Protein AF-A0A9W8HM42-F1 (afdb_monomer)

Foldseek 3Di:
DVVLVVLVVVLVVLVVVLVVDDCPPPVVVSVVSVVVSVVSVVVSVVVVVVVVVVVVVVVVVVVVVVVCVVVVVVVVVLVVQLAPFPDFADPPPDPPCQVVQCPPHHPRRGGRPNNVVVVVVVVVVVVVVVVVVVPPDPDPPDPDDPDD

Solvent-accessible surface area (backbone atoms only — not comparable to full-atom values): 8493 Å² total; per-residue (Å²): 111,68,67,59,53,53,49,50,52,51,48,53,52,52,53,51,56,54,74,72,48,56,64,78,86,40,33,74,60,41,53,55,54,47,54,52,48,56,53,51,51,55,50,49,49,51,57,51,49,53,54,50,51,54,51,50,51,49,50,50,48,52,56,46,53,52,47,51,51,56,53,46,54,51,47,51,53,43,63,71,42,42,80,51,65,74,46,82,53,73,81,85,81,47,80,75,55,53,62,71,38,16,58,92,54,27,67,93,54,20,40,18,49,6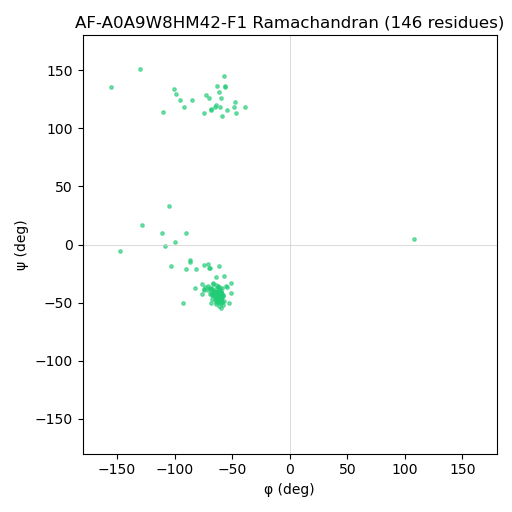0,53,51,52,49,50,53,52,52,50,53,52,50,50,51,52,53,48,53,59,70,69,45,73,81,76,74,79,75,76,81,80,80,86,126

InterPro domains:
  IPR028945 Get1 family [PF04420] (3-121)
  IPR029012 Helix hairpin bin domain superfamily [G3DSA:1.10.287.660] (1-65)

Radius of gyration: 30.71 Å; Cα contacts (8 Å, |Δi|>4): 74; chains: 1; bounding box: 63×39×76 Å

Mean predicted aligned error: 13.28 Å

pLDDT: mean 78.79, std 13.54, range [50.59, 97.06]

Sequence (148 aa):
AAERLDLKSAIISLRRELHTVSSVDEFAKWAKMRRRLDSLSAKFERVSSDLAIERTAFELYVNMVLRVIVYGVRATVNMYNYRVPVFYVPPSWFYPVLWFLSLPAAPMGSVSVTVWAFACNRVCKRAAATFSRVMRPATPLQPAVPSS

Nearest PDB structures (foldseek):
  8odu-assembly1_D  TM=7.519E-01  e=7.314E-08  Thermochaetoides thermophila DSM 1495
  8odv-assembly1_D  TM=7.412E-01  e=2.484E-07  Thermochaetoides thermophila DSM 1495
  8cr1-assembly1_D  TM=8.149E-01  e=1.121E-04  Homo sapiens
  8akw-assembly1_0  TM=2.409E-01  e=2.783E+00  Synechocystis sp. PCC 6803

Organism: NCBI:txid2761395

Secondary structure (DSSP, 8-state):
-HHHHHHHHHHHHHHHHHHHS-TTTTHHHHHHHHHHHHHHHHHHHHHHHHHHHHHHHHHHHHHHHHHHHHHHHHHHHHHHGGG--S-BPPTTSSTTHHHHHHTTT--TTB--HHHHHHHHHHHHHHHHHHHHHHHS-----PPP----

Structure (mmCIF, N/CA/C/O backbone):
data_AF-A0A9W8HM42-F1
#
_entry.id   AF-A0A9W8HM42-F1
#
loop_
_atom_site.group_PDB
_atom_site.id
_atom_site.type_symbol
_atom_site.label_atom_id
_atom_site.label_alt_id
_atom_site.label_comp_id
_atom_site.label_asym_id
_atom_site.label_entity_id
_atom_site.label_seq_id
_atom_site.pdbx_PDB_ins_code
_atom_site.Cartn_x
_atom_site.Cartn_y
_atom_site.Cartn_z
_atom_site.occupancy
_atom_site.B_iso_or_equiv
_atom_site.auth_seq_id
_atom_site.auth_comp_id
_atom_site.auth_asym_id
_atom_site.auth_atom_id
_atom_site.pdbx_PDB_model_num
ATOM 1 N N . ALA A 1 1 ? -16.660 -9.531 9.463 1.00 70.00 1 ALA A N 1
ATOM 2 C CA . ALA A 1 1 ? -17.302 -8.322 8.884 1.00 70.00 1 ALA A CA 1
ATOM 3 C C . ALA A 1 1 ? -18.683 -8.064 9.486 1.00 70.00 1 ALA A C 1
ATOM 5 O O . ALA A 1 1 ? -18.884 -6.962 9.978 1.00 70.00 1 ALA A O 1
ATOM 6 N N . ALA A 1 2 ? -19.581 -9.061 9.503 1.00 84.81 2 ALA A N 1
ATOM 7 C CA . ALA A 1 2 ? -20.876 -8.983 10.197 1.00 84.81 2 ALA A CA 1
ATOM 8 C C . ALA A 1 2 ? -20.719 -8.569 11.673 1.00 84.81 2 ALA A C 1
ATOM 10 O O . ALA A 1 2 ? -21.224 -7.528 12.065 1.00 84.81 2 ALA A O 1
ATOM 11 N N . GLU A 1 3 ? -19.833 -9.245 12.412 1.00 85.50 3 GLU A N 1
ATOM 12 C CA . GLU A 1 3 ? -19.543 -8.930 13.821 1.00 85.50 3 GLU A CA 1
ATOM 13 C C . GLU A 1 3 ? -19.128 -7.463 14.070 1.00 85.50 3 GLU A C 1
ATOM 15 O O . GLU A 1 3 ? -19.530 -6.850 15.053 1.00 85.50 3 GLU A O 1
ATOM 20 N N . ARG A 1 4 ? -18.376 -6.840 13.149 1.00 84.56 4 ARG A N 1
ATOM 21 C CA . ARG A 1 4 ? -17.992 -5.419 13.254 1.00 84.56 4 ARG A CA 1
ATOM 22 C C . ARG A 1 4 ? -19.200 -4.491 13.092 1.00 84.56 4 ARG A C 1
ATOM 24 O O . ARG A 1 4 ? -19.256 -3.446 13.739 1.00 84.56 4 ARG A O 1
ATOM 31 N N . LEU A 1 5 ? -20.123 -4.833 12.194 1.00 89.38 5 LEU A N 1
ATOM 32 C CA . LEU A 1 5 ? -21.347 -4.065 11.964 1.00 89.38 5 LEU A CA 1
ATOM 33 C C . LEU A 1 5 ? -22.307 -4.211 13.148 1.00 89.38 5 LEU A C 1
ATOM 35 O O . LEU A 1 5 ? -22.868 -3.206 13.580 1.00 89.38 5 LEU A O 1
ATOM 39 N N . ASP A 1 6 ? -22.396 -5.411 13.720 1.00 90.75 6 ASP A N 1
ATOM 40 C CA . ASP A 1 6 ? -23.201 -5.707 14.908 1.00 90.75 6 ASP A CA 1
ATOM 41 C C . ASP A 1 6 ? -22.654 -4.993 16.153 1.00 90.75 6 ASP A C 1
ATOM 43 O O . ASP A 1 6 ? -23.399 -4.360 16.898 1.00 90.75 6 ASP A O 1
ATOM 47 N N . LEU A 1 7 ? -21.330 -4.984 16.350 1.00 90.25 7 LEU A N 1
ATOM 48 C CA . LEU A 1 7 ? -20.695 -4.198 17.413 1.00 90.25 7 LEU A CA 1
ATOM 49 C C . LEU A 1 7 ? -20.931 -2.696 17.220 1.00 90.25 7 LEU A C 1
ATOM 51 O O . LEU A 1 7 ? -21.202 -1.983 18.184 1.00 90.25 7 LEU A O 1
ATOM 55 N N . LYS A 1 8 ? -20.865 -2.200 15.979 1.00 89.94 8 LYS A N 1
ATOM 56 C CA . LYS A 1 8 ? -21.121 -0.786 15.675 1.00 89.94 8 LYS A CA 1
ATOM 57 C C . LYS A 1 8 ? -22.572 -0.403 15.967 1.00 89.94 8 LYS A C 1
ATOM 59 O O . LYS A 1 8 ? -22.802 0.654 16.553 1.00 89.94 8 LYS A O 1
ATOM 64 N N . SER A 1 9 ? -23.542 -1.227 15.572 1.00 91.44 9 SER A N 1
ATOM 65 C CA . SER A 1 9 ? -24.961 -0.971 15.842 1.00 91.44 9 SER A CA 1
ATOM 66 C C . SER A 1 9 ? -25.260 -1.030 17.343 1.00 91.44 9 SER A C 1
ATOM 68 O O . SER A 1 9 ? -25.916 -0.119 17.848 1.00 91.44 9 SER A O 1
ATOM 70 N N . ALA A 1 10 ? -24.680 -1.994 18.068 1.00 90.06 10 ALA A N 1
ATOM 71 C CA . ALA A 1 10 ? -24.785 -2.115 19.523 1.00 90.06 10 ALA A CA 1
ATOM 72 C C . ALA A 1 10 ? -24.152 -0.930 20.279 1.00 90.06 10 ALA A C 1
ATOM 74 O O . ALA A 1 10 ? -24.698 -0.455 21.271 1.00 90.06 10 ALA A O 1
ATOM 75 N N . ILE A 1 11 ? -23.016 -0.402 19.808 1.00 91.06 11 ILE A N 1
ATOM 76 C CA . ILE A 1 11 ? -22.404 0.816 20.367 1.00 91.06 11 ILE A CA 1
ATOM 77 C C . ILE A 1 11 ? -23.323 2.021 20.152 1.00 91.06 11 ILE A C 1
ATOM 79 O O . ILE A 1 11 ? -23.496 2.834 21.059 1.00 91.06 11 ILE A O 1
ATOM 83 N N . ILE A 1 12 ? -23.918 2.154 18.962 1.00 92.62 12 ILE A N 1
ATOM 84 C CA . ILE A 1 12 ? -24.817 3.269 18.640 1.00 92.62 12 ILE A CA 1
ATOM 85 C C . ILE A 1 12 ? -26.101 3.194 19.475 1.00 92.62 12 ILE A C 1
ATOM 87 O O . ILE A 1 12 ? -26.530 4.226 19.995 1.00 92.62 12 ILE A O 1
ATOM 91 N N . SER A 1 13 ? -26.702 2.010 19.635 1.00 91.19 13 SER A N 1
ATOM 92 C CA . SER A 1 13 ? -27.900 1.835 20.464 1.00 91.19 13 SER A CA 1
ATOM 93 C C . SER A 1 13 ? -27.609 2.121 21.936 1.00 91.19 13 SER A C 1
ATOM 95 O O . SER A 1 13 ? -28.293 2.945 22.538 1.00 91.19 13 SER A O 1
ATOM 97 N N . LEU A 1 14 ? -26.528 1.561 22.488 1.00 88.12 14 LEU A N 1
A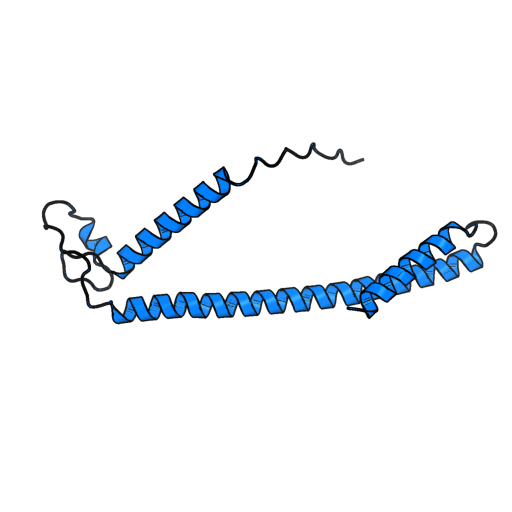TOM 98 C CA . LEU A 1 14 ? -26.156 1.757 23.890 1.00 88.12 14 LEU A CA 1
ATOM 99 C C . LEU A 1 14 ? -25.753 3.209 24.186 1.00 88.12 14 LEU A C 1
ATOM 101 O O . LEU A 1 14 ? -26.031 3.730 25.263 1.00 88.12 14 LEU A O 1
ATOM 105 N N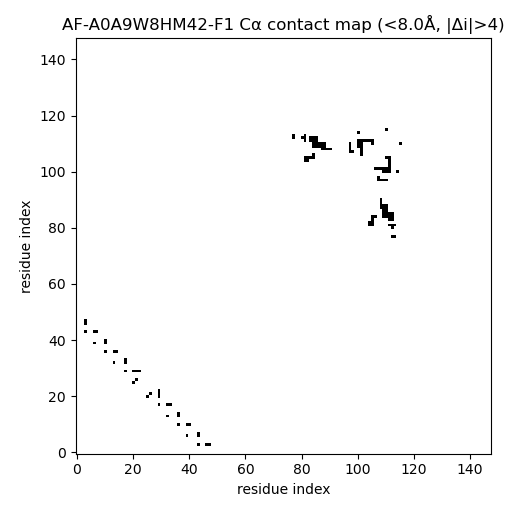 . ARG A 1 15 ? -25.137 3.903 23.220 1.00 89.81 15 ARG A N 1
ATOM 106 C CA . ARG A 1 15 ? -24.846 5.339 23.329 1.00 89.81 15 ARG A CA 1
ATOM 107 C C . ARG A 1 15 ? -26.128 6.165 23.388 1.00 89.81 15 ARG A C 1
ATOM 109 O O . ARG A 1 15 ? -26.191 7.097 24.182 1.00 89.81 15 ARG A O 1
ATOM 116 N N . ARG A 1 16 ? -27.145 5.825 22.587 1.00 89.50 16 ARG A N 1
ATOM 117 C CA . ARG A 1 16 ? -28.460 6.486 22.645 1.00 89.50 16 ARG A CA 1
ATOM 118 C C . ARG A 1 16 ? -29.138 6.253 23.993 1.00 89.50 16 ARG A C 1
ATOM 120 O O . ARG A 1 16 ? -29.567 7.222 24.604 1.00 89.50 16 ARG A O 1
ATOM 127 N N . GLU A 1 17 ? -29.156 5.017 24.487 1.00 86.00 17 GLU A N 1
ATOM 128 C CA . GLU A 1 17 ? -29.715 4.687 25.807 1.00 86.00 17 GLU A CA 1
ATOM 129 C C . GLU A 1 17 ? -28.992 5.432 26.941 1.00 86.00 17 GLU A C 1
ATOM 131 O O . GLU A 1 17 ? -29.635 5.986 27.831 1.00 86.00 17 GLU A O 1
ATOM 136 N N . LEU A 1 18 ? -27.662 5.544 26.879 1.00 87.12 18 LEU A N 1
ATOM 137 C CA . LEU A 1 18 ? -26.885 6.302 27.863 1.00 87.12 18 LEU A CA 1
ATOM 138 C C . LEU A 1 18 ? -27.263 7.793 27.886 1.00 87.12 18 LEU A C 1
ATOM 140 O O . LEU A 1 18 ? -27.316 8.383 28.960 1.00 87.12 18 LEU A O 1
ATOM 144 N N . HIS A 1 19 ? -27.540 8.394 26.724 1.00 85.00 19 HIS A N 1
ATOM 145 C CA . HIS A 1 19 ? -27.976 9.792 26.624 1.00 85.00 19 HIS A CA 1
ATOM 146 C C . HIS A 1 19 ? -29.386 10.035 27.185 1.00 85.00 19 HIS A C 1
ATOM 148 O O . HIS A 1 19 ? -29.709 11.176 27.501 1.00 85.00 19 HIS A O 1
ATOM 154 N N . THR A 1 20 ? -30.213 8.993 27.319 1.00 85.62 20 THR A N 1
ATOM 155 C CA . THR A 1 20 ? -31.558 9.099 27.915 1.00 85.62 20 THR A CA 1
ATOM 156 C C . THR A 1 20 ? -31.573 8.969 29.440 1.00 85.62 20 THR A C 1
ATOM 158 O O . THR A 1 20 ? -32.565 9.325 30.067 1.00 85.62 20 THR A O 1
ATOM 161 N N . VAL A 1 21 ? -30.489 8.481 30.054 1.00 83.19 21 VAL A N 1
ATOM 162 C CA . VAL A 1 21 ? -30.397 8.279 31.508 1.00 83.19 21 VAL A CA 1
ATOM 163 C C . VAL A 1 21 ? -29.738 9.485 32.182 1.00 83.19 21 VAL A C 1
ATOM 165 O O . VAL A 1 21 ? -28.609 9.839 31.840 1.00 83.19 21 VAL A O 1
ATOM 168 N N . SER A 1 22 ? -30.419 10.083 33.171 1.00 77.38 22 SER A N 1
ATOM 169 C CA . SER A 1 22 ? -29.870 11.165 34.007 1.00 77.38 22 SER A CA 1
ATOM 170 C C . SER A 1 22 ? -28.630 10.669 34.751 1.00 77.38 22 SER A C 1
ATOM 172 O O . SER A 1 22 ? -28.691 9.729 35.545 1.00 77.38 22 SER A O 1
ATOM 174 N N . SER A 1 23 ? -27.482 11.294 34.491 1.00 76.31 23 SER A N 1
ATOM 175 C CA . SER A 1 23 ? -26.201 10.912 35.090 1.00 76.31 23 SER A CA 1
ATOM 176 C C . SER A 1 23 ? -26.099 11.246 36.579 1.00 76.31 23 SER A C 1
ATOM 178 O O . SER A 1 23 ? -25.203 10.729 37.238 1.00 76.31 23 SER A O 1
ATOM 180 N N . VAL A 1 24 ? -26.975 12.112 37.101 1.00 77.31 24 VAL A N 1
ATOM 181 C CA . VAL A 1 24 ? -26.947 12.571 38.498 1.00 77.31 24 VAL A CA 1
ATOM 182 C C . VAL A 1 24 ? -27.843 11.689 39.369 1.00 77.31 24 VAL A C 1
ATOM 184 O O . VAL A 1 24 ? -27.370 11.146 40.364 1.00 77.31 24 VAL A O 1
ATOM 187 N N . ASP A 1 25 ? -29.090 11.461 38.951 1.00 82.62 25 ASP A N 1
ATOM 188 C CA . ASP A 1 25 ? -30.071 10.710 39.751 1.00 82.62 25 ASP A CA 1
ATOM 189 C C . ASP A 1 25 ? -29.909 9.190 39.601 1.00 82.62 25 ASP A C 1
ATOM 191 O O . ASP A 1 25 ? -30.012 8.438 40.568 1.00 82.62 25 ASP A O 1
ATOM 195 N N . GLU A 1 26 ? -29.584 8.718 38.392 1.00 85.50 26 GLU A N 1
ATOM 196 C CA . GLU A 1 26 ? -29.374 7.297 38.092 1.00 85.50 26 GLU A CA 1
ATOM 197 C C . GLU A 1 26 ? -27.879 6.956 37.929 1.00 85.50 26 GLU A C 1
ATOM 199 O O . GLU A 1 26 ? -27.515 6.070 37.147 1.00 85.50 26 GLU A O 1
ATOM 204 N N . PHE A 1 27 ? -26.985 7.626 38.674 1.00 83.31 27 PHE A N 1
ATOM 205 C CA . PHE A 1 27 ? -25.525 7.498 38.521 1.00 83.31 27 PHE A CA 1
ATOM 206 C C . PHE A 1 27 ? -25.033 6.042 38.528 1.00 83.31 27 PHE A C 1
ATOM 208 O O . PHE A 1 27 ? -24.210 5.658 37.699 1.00 83.31 27 PHE A O 1
ATOM 215 N N . ALA A 1 28 ? -25.570 5.189 39.407 1.00 86.06 28 ALA A N 1
ATOM 216 C CA . ALA A 1 28 ? -25.180 3.779 39.478 1.00 86.06 28 ALA A CA 1
ATOM 217 C C . ALA A 1 28 ? -25.483 3.007 38.176 1.00 86.06 28 ALA A C 1
ATOM 219 O O . ALA A 1 28 ? -24.670 2.203 37.704 1.00 86.06 28 ALA A O 1
ATOM 220 N N . LYS A 1 29 ? -26.641 3.269 37.563 1.00 85.56 29 LYS A N 1
ATOM 221 C CA . LYS A 1 29 ? -27.070 2.647 36.303 1.00 85.56 29 LYS A CA 1
ATOM 222 C C . LYS A 1 29 ? -26.324 3.255 35.117 1.00 85.56 29 LYS A C 1
ATOM 224 O O . LYS A 1 29 ? -25.830 2.507 34.271 1.00 85.56 29 LYS A O 1
ATOM 229 N N . TRP A 1 30 ? -26.159 4.578 35.105 1.00 88.88 30 TRP A N 1
ATOM 230 C CA . TRP A 1 30 ? -25.358 5.300 34.118 1.00 88.88 30 TRP A CA 1
ATOM 231 C C . TRP A 1 30 ? -23.909 4.793 34.093 1.00 88.88 30 TRP A C 1
ATOM 233 O O . TRP A 1 30 ? -23.407 4.408 33.038 1.00 88.88 30 TRP A O 1
ATOM 243 N N . ALA A 1 31 ? -23.263 4.661 35.255 1.00 88.00 31 ALA A N 1
ATOM 244 C CA . ALA A 1 31 ? -21.891 4.172 35.375 1.00 88.00 31 ALA A CA 1
ATOM 245 C C . ALA A 1 31 ? -21.739 2.728 34.868 1.00 88.00 31 ALA A C 1
ATOM 247 O O . ALA A 1 31 ? -20.765 2.399 34.184 1.00 88.00 31 ALA A O 1
ATOM 248 N N . LYS A 1 32 ? -22.714 1.854 35.152 1.00 91.06 32 LYS A N 1
ATOM 249 C CA . LYS A 1 32 ? -22.713 0.469 34.659 1.00 91.06 32 LYS A CA 1
ATOM 250 C C . LYS A 1 32 ? -22.856 0.404 33.137 1.00 91.06 32 LYS A C 1
ATOM 252 O O . LYS A 1 32 ? -22.139 -0.365 32.495 1.00 91.06 32 LYS A O 1
ATOM 257 N N . MET A 1 33 ? -23.750 1.203 32.553 1.00 88.31 33 MET A N 1
ATOM 258 C CA . MET A 1 33 ? -23.916 1.278 31.097 1.00 88.31 33 MET A CA 1
ATOM 259 C C . MET A 1 33 ? -22.704 1.904 30.413 1.00 88.31 33 MET A C 1
ATOM 261 O O . MET A 1 33 ? -22.272 1.408 29.374 1.00 88.31 33 MET A O 1
ATOM 265 N N . ARG A 1 34 ? -22.091 2.921 31.025 1.00 89.88 34 ARG A N 1
ATOM 266 C CA . ARG A 1 34 ? -20.879 3.546 30.499 1.00 89.88 34 ARG A CA 1
ATOM 267 C C . ARG A 1 34 ? -19.717 2.559 30.415 1.00 89.88 34 ARG A C 1
ATOM 269 O O . ARG A 1 34 ? -19.130 2.422 29.351 1.00 89.88 34 ARG A O 1
ATOM 276 N N . ARG A 1 35 ? -19.471 1.774 31.471 1.00 93.25 35 ARG A N 1
ATOM 277 C CA . ARG A 1 35 ? -18.453 0.704 31.447 1.00 93.25 35 ARG A CA 1
ATOM 278 C C . ARG A 1 35 ? -18.715 -0.334 30.356 1.00 93.25 35 ARG A C 1
ATOM 280 O O . ARG A 1 35 ? -17.776 -0.821 29.733 1.00 93.25 35 ARG A O 1
ATOM 287 N N . ARG A 1 36 ? -19.986 -0.677 30.105 1.00 91.12 36 ARG A N 1
ATOM 288 C CA . ARG A 1 36 ? -20.354 -1.561 28.987 1.00 91.12 36 ARG A CA 1
ATOM 289 C C . ARG A 1 36 ? -20.026 -0.919 27.638 1.00 91.12 36 ARG A C 1
ATOM 291 O O . ARG A 1 36 ? -19.427 -1.596 26.807 1.00 91.12 36 ARG A O 1
ATOM 298 N N . LEU A 1 37 ? -20.348 0.360 27.442 1.00 92.81 37 LEU A N 1
ATOM 299 C CA . LEU A 1 37 ? -20.003 1.106 26.228 1.00 92.81 37 LEU A CA 1
ATOM 300 C C . LEU A 1 37 ? -18.489 1.129 26.002 1.00 92.81 37 LEU A C 1
ATOM 302 O O . LEU A 1 37 ? -18.048 0.752 24.922 1.00 92.81 37 LEU A O 1
ATOM 306 N N . ASP A 1 38 ? -17.716 1.476 27.033 1.00 92.94 38 ASP A N 1
ATOM 307 C CA . ASP A 1 38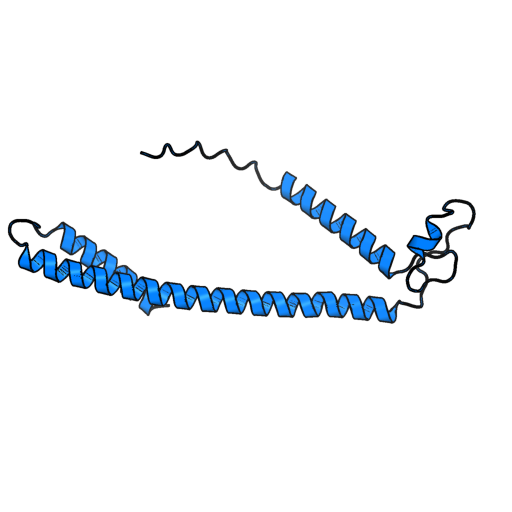 ? -16.252 1.529 26.966 1.00 92.94 38 ASP A CA 1
ATOM 308 C C . ASP A 1 38 ? -15.656 0.134 26.664 1.00 92.94 38 ASP A C 1
ATOM 310 O O . ASP A 1 38 ? -14.697 -0.007 25.906 1.00 92.94 38 ASP A O 1
ATOM 314 N N . SER A 1 39 ? -16.262 -0.939 27.192 1.00 93.81 39 SER A N 1
ATOM 315 C CA . SER A 1 39 ? -15.844 -2.313 26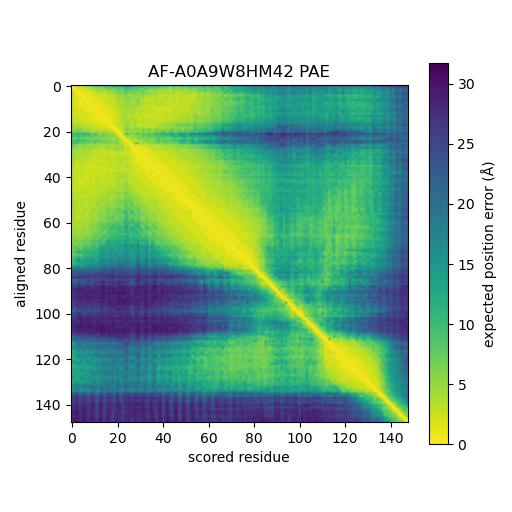.879 1.00 93.81 39 SER A CA 1
ATOM 316 C C . SER A 1 39 ? -16.142 -2.719 25.429 1.00 93.81 39 SER A C 1
ATOM 318 O O . SER A 1 39 ? -15.342 -3.422 24.808 1.00 93.81 39 SER A O 1
ATOM 320 N N . LEU A 1 40 ? -17.280 -2.285 24.875 1.00 92.12 40 LEU A N 1
ATOM 321 C CA . LEU A 1 40 ? -17.675 -2.579 23.497 1.00 92.12 40 LEU A CA 1
ATOM 322 C C . LEU A 1 40 ? -16.866 -1.750 22.499 1.00 92.12 40 LEU A C 1
ATOM 324 O O . LEU A 1 40 ? -16.445 -2.295 21.480 1.00 92.12 40 LEU A O 1
ATOM 328 N N . SER A 1 41 ? -16.587 -0.477 22.797 1.00 92.06 41 SER A N 1
ATOM 329 C CA . SER A 1 41 ? -15.717 0.359 21.965 1.00 92.06 41 SER A CA 1
ATOM 330 C C . SER A 1 41 ? -14.301 -0.204 21.909 1.00 92.06 41 SER A C 1
ATOM 332 O O . SER A 1 41 ? -13.759 -0.350 20.819 1.00 92.06 41 SER A O 1
ATOM 334 N N . ALA A 1 42 ? -13.749 -0.648 23.044 1.00 93.81 42 ALA A N 1
ATOM 335 C CA . ALA A 1 42 ? -12.438 -1.294 23.078 1.00 93.81 42 ALA A CA 1
ATOM 336 C C . ALA A 1 42 ? -12.397 -2.599 22.259 1.00 93.81 42 ALA A C 1
ATOM 338 O O . ALA A 1 42 ? -11.389 -2.907 21.626 1.00 93.81 42 ALA A O 1
ATOM 339 N N . LYS A 1 43 ? -13.481 -3.389 22.246 1.00 91.25 43 LYS A N 1
ATOM 340 C CA . LYS A 1 43 ? -13.587 -4.578 21.377 1.00 91.25 43 LYS A CA 1
ATOM 341 C C . LYS A 1 43 ? -13.663 -4.196 19.899 1.00 91.25 43 LYS A C 1
ATOM 343 O O . LYS A 1 43 ? -12.981 -4.809 19.085 1.00 91.25 43 LYS A O 1
ATOM 348 N N . PHE A 1 44 ? -14.458 -3.184 19.558 1.00 93.00 44 PHE A N 1
ATOM 349 C CA . PHE A 1 44 ? -14.581 -2.696 18.185 1.00 93.00 44 PHE A CA 1
ATOM 350 C C . PHE A 1 44 ? -13.247 -2.178 17.643 1.00 93.00 44 PHE A C 1
ATOM 352 O O . PHE A 1 44 ? -12.885 -2.515 16.518 1.00 93.00 44 PHE A O 1
ATOM 359 N N . GLU A 1 45 ? -12.508 -1.404 18.440 1.00 92.00 45 GLU A N 1
ATOM 360 C CA . GLU A 1 45 ? -11.189 -0.893 18.065 1.00 92.00 45 GLU A CA 1
ATOM 361 C C . GLU A 1 45 ? -10.214 -2.033 17.777 1.00 92.00 45 GLU A C 1
ATOM 363 O O . GLU A 1 45 ? -9.634 -2.038 16.694 1.00 92.00 45 GLU A O 1
ATOM 368 N N . ARG A 1 46 ? -10.129 -3.047 18.651 1.00 92.19 46 ARG A N 1
ATOM 369 C CA . ARG A 1 46 ? -9.288 -4.239 18.429 1.00 92.19 46 ARG A CA 1
ATOM 370 C C . ARG A 1 46 ? -9.635 -4.983 17.141 1.00 92.19 46 ARG A C 1
ATOM 372 O O . ARG A 1 46 ? -8.777 -5.204 16.296 1.00 92.19 46 ARG A O 1
ATOM 379 N N . VAL A 1 47 ? -10.912 -5.313 16.942 1.00 91.19 47 VAL A N 1
ATOM 380 C CA . VAL A 1 47 ? -11.351 -6.007 15.719 1.00 91.19 47 VAL A CA 1
ATOM 381 C C . VAL A 1 47 ? -11.068 -5.151 14.480 1.00 91.19 47 VAL A C 1
ATOM 383 O O . VAL A 1 47 ? -10.701 -5.666 13.426 1.00 91.19 47 VAL A O 1
ATOM 386 N N . SER A 1 48 ? -11.227 -3.829 14.584 1.00 90.31 48 SER A N 1
ATOM 387 C CA . SER A 1 48 ? -10.939 -2.915 13.481 1.00 90.31 48 SER A CA 1
ATOM 388 C C . SER A 1 48 ? -9.446 -2.788 13.177 1.00 90.31 48 SER A C 1
ATOM 390 O O . SER A 1 48 ? -9.096 -2.715 11.998 1.00 90.31 48 SER A O 1
ATOM 392 N N . SER A 1 49 ? -8.580 -2.796 14.197 1.00 90.50 49 SER A N 1
ATOM 393 C CA . SER A 1 49 ? -7.129 -2.747 14.025 1.00 90.50 49 SER A CA 1
ATOM 394 C C . SER A 1 49 ? -6.610 -4.035 13.410 1.00 90.50 49 SER A C 1
ATOM 396 O O . SER A 1 49 ? -5.832 -3.965 12.465 1.00 90.50 49 SER A O 1
ATOM 398 N N . ASP A 1 50 ? -7.099 -5.190 13.859 1.00 91.12 50 ASP A N 1
ATOM 399 C CA . ASP A 1 50 ? -6.684 -6.491 13.325 1.00 91.12 50 ASP A CA 1
ATOM 400 C C . ASP A 1 50 ? -7.047 -6.607 11.841 1.00 91.12 50 ASP A C 1
ATOM 402 O O . ASP A 1 50 ? -6.195 -6.900 11.004 1.00 91.12 50 ASP A O 1
ATOM 406 N N . LEU A 1 51 ? -8.279 -6.229 11.479 1.00 91.31 51 LEU A N 1
ATOM 407 C CA . LEU A 1 51 ? -8.706 -6.154 10.079 1.00 91.31 51 LEU A CA 1
ATOM 408 C C . LEU A 1 51 ? -7.850 -5.183 9.256 1.00 91.31 51 LEU A C 1
ATOM 410 O O . LEU A 1 51 ? -7.550 -5.464 8.097 1.00 91.31 51 LEU A O 1
ATOM 414 N N . ALA A 1 52 ? -7.483 -4.026 9.809 1.00 91.31 52 ALA A N 1
ATOM 415 C CA . ALA A 1 52 ? -6.645 -3.058 9.106 1.00 91.31 52 ALA A CA 1
ATOM 416 C C . ALA A 1 52 ? -5.226 -3.599 8.876 1.00 91.31 52 ALA A C 1
ATOM 418 O O . ALA A 1 52 ? -4.672 -3.421 7.788 1.00 91.31 52 ALA A O 1
ATOM 419 N N . ILE A 1 53 ? -4.660 -4.297 9.863 1.00 93.19 53 ILE A N 1
ATOM 420 C CA . ILE A 1 53 ? -3.347 -4.941 9.770 1.00 93.19 53 ILE A CA 1
ATOM 421 C C . ILE A 1 53 ? -3.374 -6.034 8.700 1.00 93.19 53 ILE A C 1
ATOM 423 O O . ILE A 1 53 ? -2.527 -6.020 7.809 1.00 93.19 53 ILE A O 1
ATOM 427 N N . GLU A 1 54 ? -4.369 -6.923 8.719 1.00 92.62 54 GLU A N 1
ATOM 428 C CA . GLU A 1 54 ? -4.519 -7.985 7.717 1.00 92.62 54 GLU A CA 1
ATOM 429 C C . GLU A 1 54 ? -4.667 -7.425 6.299 1.00 92.62 54 GLU A C 1
ATOM 431 O O . GLU A 1 54 ? -4.019 -7.899 5.364 1.00 92.62 54 GLU A O 1
ATOM 436 N N . ARG A 1 55 ? -5.483 -6.377 6.130 1.00 92.38 55 ARG A N 1
ATOM 437 C CA . ARG A 1 55 ? -5.661 -5.700 4.837 1.00 92.38 55 ARG A CA 1
ATOM 438 C C . ARG A 1 55 ? -4.357 -5.090 4.347 1.00 92.38 55 ARG A C 1
ATOM 440 O O . ARG A 1 55 ? -3.983 -5.316 3.201 1.00 92.38 55 ARG A O 1
ATOM 447 N N . THR A 1 56 ? -3.648 -4.379 5.219 1.00 94.38 56 THR A N 1
ATOM 448 C CA . THR A 1 56 ? -2.367 -3.748 4.883 1.00 94.38 56 THR A CA 1
ATOM 449 C C . THR A 1 56 ? -1.319 -4.800 4.525 1.00 94.38 56 THR A C 1
ATOM 451 O O . THR A 1 56 ? -0.604 -4.648 3.538 1.00 94.38 56 THR A O 1
ATOM 454 N N . ALA A 1 57 ? -1.247 -5.898 5.279 1.00 93.62 57 ALA A N 1
ATOM 455 C CA . ALA A 1 57 ? -0.336 -7.003 5.005 1.00 93.62 57 ALA A CA 1
ATOM 456 C C . ALA A 1 57 ? -0.641 -7.668 3.654 1.00 93.62 57 ALA A C 1
ATOM 458 O O . ALA A 1 57 ? 0.274 -7.896 2.859 1.00 93.62 57 ALA A O 1
ATOM 459 N N . PHE A 1 58 ? -1.919 -7.915 3.354 1.00 95.62 58 PHE A N 1
ATOM 460 C CA . PHE A 1 58 ? -2.347 -8.455 2.066 1.00 95.62 58 PHE A CA 1
ATOM 461 C C . PHE A 1 58 ? -2.012 -7.510 0.907 1.00 95.62 58 PHE A C 1
ATOM 463 O O . PHE A 1 58 ? -1.445 -7.935 -0.098 1.00 95.62 58 PHE A O 1
ATOM 470 N N . GLU A 1 59 ? -2.307 -6.218 1.049 1.00 94.75 59 GLU A N 1
ATOM 471 C CA . GLU A 1 59 ? -1.968 -5.211 0.045 1.00 94.75 59 GLU A CA 1
ATOM 472 C C . GLU A 1 59 ? -0.461 -5.134 -0.186 1.00 94.75 59 GLU A C 1
ATOM 474 O O . GLU A 1 59 ? -0.018 -5.098 -1.334 1.00 94.75 59 GLU A O 1
ATOM 479 N N . LEU A 1 60 ? 0.345 -5.139 0.876 1.00 95.81 60 LEU A N 1
ATOM 480 C CA . LEU A 1 60 ? 1.801 -5.152 0.772 1.00 95.81 60 LEU A CA 1
ATOM 481 C C . LEU A 1 60 ? 2.291 -6.392 0.028 1.00 95.81 60 LEU A C 1
ATOM 483 O O . LEU A 1 60 ? 3.1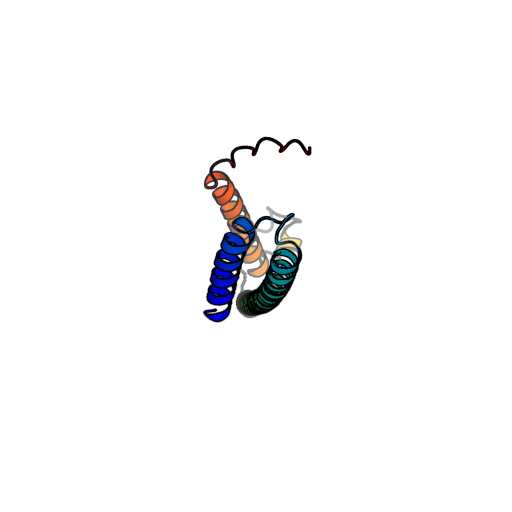04 -6.253 -0.888 1.00 95.81 60 LEU A O 1
ATOM 487 N N . TYR A 1 61 ? 1.767 -7.570 0.372 1.00 97.06 61 TYR A N 1
ATOM 488 C CA . TYR A 1 61 ? 2.104 -8.829 -0.282 1.00 97.06 61 TYR A CA 1
ATOM 489 C C . TYR A 1 61 ? 1.771 -8.787 -1.776 1.00 97.06 61 TYR A C 1
ATOM 491 O O . TYR A 1 61 ? 2.663 -8.950 -2.607 1.00 97.06 61 TYR A O 1
ATOM 499 N N . VAL A 1 62 ? 0.527 -8.471 -2.144 1.00 95.88 62 VAL A N 1
ATOM 500 C CA . VAL A 1 62 ? 0.094 -8.405 -3.550 1.00 95.88 62 VAL A CA 1
ATOM 501 C C . VAL A 1 62 ? 0.905 -7.370 -4.327 1.00 95.88 62 VAL A C 1
ATOM 503 O O . VAL A 1 62 ? 1.409 -7.663 -5.412 1.00 95.88 62 VAL A O 1
ATOM 506 N N . ASN A 1 63 ? 1.110 -6.175 -3.766 1.00 94.44 63 ASN A N 1
ATOM 507 C CA . ASN A 1 63 ? 1.925 -5.143 -4.405 1.00 94.44 63 ASN A CA 1
ATOM 508 C C . ASN A 1 63 ? 3.390 -5.563 -4.547 1.00 94.44 63 ASN A C 1
ATOM 510 O O . ASN A 1 63 ? 4.057 -5.154 -5.497 1.00 94.44 63 ASN A O 1
ATOM 514 N N . MET A 1 64 ? 3.940 -6.315 -3.596 1.00 96.06 64 MET A N 1
ATOM 515 C CA . MET A 1 64 ? 5.300 -6.839 -3.680 1.00 96.06 64 MET A CA 1
ATOM 516 C C . MET A 1 64 ? 5.402 -7.892 -4.782 1.00 96.06 64 MET A C 1
ATOM 518 O O . MET A 1 64 ? 6.258 -7.751 -5.651 1.00 96.06 64 MET A O 1
ATOM 522 N N . VAL A 1 65 ? 4.502 -8.878 -4.806 1.00 96.38 65 VAL A N 1
ATOM 523 C CA . VAL A 1 65 ? 4.472 -9.927 -5.836 1.00 96.38 65 VAL A CA 1
ATOM 524 C C . VAL A 1 65 ? 4.316 -9.318 -7.228 1.00 96.38 65 VAL A C 1
ATOM 526 O O . VAL A 1 65 ? 5.123 -9.599 -8.112 1.00 96.38 65 VAL A O 1
ATOM 529 N N . LEU A 1 66 ? 3.355 -8.410 -7.420 1.00 94.62 66 LEU A N 1
ATOM 530 C CA . LEU A 1 66 ? 3.169 -7.711 -8.695 1.00 94.62 66 LEU A CA 1
ATOM 531 C C . LEU A 1 66 ? 4.420 -6.929 -9.104 1.00 94.62 66 LEU A C 1
ATOM 533 O O . LEU A 1 66 ? 4.821 -6.973 -10.266 1.00 94.62 66 LEU A O 1
ATOM 537 N N . ARG A 1 67 ? 5.075 -6.239 -8.162 1.00 90.12 67 ARG A N 1
ATOM 538 C CA . ARG A 1 67 ? 6.335 -5.538 -8.444 1.00 90.12 67 ARG A CA 1
ATOM 539 C C . ARG A 1 67 ? 7.429 -6.513 -8.865 1.00 90.12 67 ARG A C 1
ATOM 541 O O . ARG A 1 67 ? 8.085 -6.247 -9.867 1.00 90.12 67 ARG A O 1
ATOM 548 N N . VAL A 1 68 ? 7.603 -7.628 -8.161 1.00 94.44 68 VAL A N 1
ATOM 549 C CA . VAL A 1 68 ? 8.594 -8.659 -8.508 1.00 94.44 68 VAL A CA 1
ATOM 550 C C . VAL A 1 68 ? 8.330 -9.216 -9.903 1.00 94.44 68 VAL A C 1
ATOM 552 O O . VAL A 1 68 ? 9.263 -9.284 -10.694 1.00 94.44 68 VAL A O 1
ATOM 555 N N . ILE A 1 69 ? 7.078 -9.519 -10.254 1.00 93.44 69 ILE A N 1
ATOM 556 C CA . ILE A 1 69 ? 6.716 -9.997 -11.596 1.00 93.44 69 ILE A CA 1
ATOM 557 C C . ILE A 1 69 ? 7.043 -8.937 -12.652 1.00 93.44 69 ILE A C 1
ATOM 559 O O . ILE A 1 69 ? 7.724 -9.228 -13.630 1.00 93.44 69 ILE A O 1
ATOM 563 N N . VAL A 1 70 ? 6.620 -7.685 -12.453 1.00 89.69 70 VAL A N 1
ATOM 564 C CA . VAL A 1 70 ? 6.859 -6.598 -13.417 1.00 89.69 70 VAL A CA 1
ATOM 565 C C . VAL A 1 70 ? 8.352 -6.327 -13.608 1.00 89.69 70 VAL A C 1
ATOM 567 O O . VAL A 1 70 ? 8.813 -6.165 -14.740 1.00 89.69 70 VAL A O 1
ATOM 570 N N . TYR A 1 71 ? 9.126 -6.255 -12.523 1.00 87.56 71 TYR A N 1
ATOM 571 C CA . TYR A 1 71 ? 10.573 -6.053 -12.606 1.00 87.56 71 TYR A CA 1
ATOM 572 C C . TYR A 1 71 ? 11.295 -7.290 -13.142 1.00 87.56 71 TYR A C 1
ATOM 574 O O . TYR A 1 71 ? 12.237 -7.130 -13.911 1.00 87.56 71 TYR A O 1
ATOM 582 N N . GLY A 1 72 ? 10.825 -8.491 -12.809 1.00 88.12 72 GLY A N 1
ATOM 583 C CA . GLY A 1 72 ? 11.330 -9.760 -13.321 1.00 88.12 72 GLY A CA 1
ATOM 584 C C . GLY A 1 72 ? 11.164 -9.857 -14.830 1.00 88.12 72 GLY A C 1
ATOM 585 O O . GLY A 1 72 ? 12.153 -10.010 -15.532 1.00 88.12 72 GLY A O 1
ATOM 586 N N . VAL A 1 73 ? 9.954 -9.630 -15.353 1.00 87.50 73 VAL A N 1
ATOM 587 C CA . VAL A 1 73 ? 9.693 -9.597 -16.803 1.00 87.50 73 VAL A CA 1
ATOM 588 C C . VAL A 1 73 ? 10.564 -8.545 -17.490 1.00 87.50 73 VAL A C 1
ATOM 590 O O . VAL A 1 73 ? 11.177 -8.831 -18.518 1.00 87.50 73 VAL A O 1
ATOM 593 N N . ARG A 1 74 ? 10.693 -7.342 -16.910 1.00 82.00 74 ARG A N 1
ATOM 594 C CA . ARG A 1 74 ? 11.605 -6.314 -17.437 1.00 82.00 74 ARG A CA 1
ATOM 595 C C . ARG A 1 74 ? 13.050 -6.799 -17.471 1.00 82.00 74 ARG A C 1
ATOM 597 O O . ARG A 1 74 ? 13.704 -6.591 -18.485 1.00 82.00 74 ARG A O 1
ATOM 604 N N . ALA A 1 75 ? 13.537 -7.430 -16.406 1.00 79.94 75 ALA A N 1
ATOM 605 C CA . ALA A 1 75 ? 14.897 -7.952 -16.321 1.00 79.94 75 ALA A CA 1
ATOM 606 C C . ALA A 1 75 ? 15.131 -9.105 -17.308 1.00 79.94 75 ALA A C 1
ATOM 608 O O . ALA A 1 75 ? 16.154 -9.117 -17.980 1.00 79.94 75 ALA A O 1
ATOM 609 N N . THR A 1 76 ? 14.172 -10.017 -17.476 1.00 80.31 76 THR A N 1
ATOM 610 C CA . THR A 1 76 ? 14.241 -11.108 -18.458 1.00 80.31 76 THR A CA 1
ATOM 611 C C . THR A 1 76 ? 14.309 -10.569 -19.883 1.00 80.31 76 THR A C 1
ATOM 613 O O . THR A 1 76 ? 15.176 -10.982 -20.647 1.00 80.31 76 THR A O 1
ATOM 616 N N . VAL A 1 77 ? 13.461 -9.596 -20.237 1.00 79.06 77 VAL A N 1
ATOM 617 C CA . VAL A 1 77 ? 13.505 -8.930 -21.552 1.00 79.06 77 VAL A CA 1
ATOM 618 C C . VAL A 1 77 ? 14.837 -8.203 -21.753 1.00 79.06 77 VAL A C 1
ATOM 620 O O . VAL A 1 77 ? 15.404 -8.243 -22.842 1.00 79.06 77 VAL A O 1
ATOM 623 N N . ASN A 1 78 ? 15.358 -7.560 -20.708 1.00 71.06 78 ASN A N 1
ATOM 624 C CA . ASN A 1 78 ? 16.644 -6.867 -20.725 1.00 71.06 78 ASN A CA 1
ATOM 625 C C . ASN A 1 78 ? 17.818 -7.832 -20.954 1.00 71.06 78 ASN A C 1
ATOM 627 O O . ASN A 1 78 ? 18.670 -7.573 -21.797 1.00 71.06 78 ASN A O 1
ATOM 631 N N . MET A 1 79 ? 17.809 -8.965 -20.248 1.00 69.94 79 MET A N 1
ATOM 632 C CA . MET A 1 79 ? 18.806 -10.027 -20.352 1.00 69.94 79 MET A CA 1
ATOM 633 C C . MET A 1 79 ? 18.763 -10.703 -21.727 1.00 69.94 79 MET A C 1
ATOM 635 O O . MET A 1 79 ? 19.804 -10.936 -22.332 1.00 69.94 79 MET A O 1
ATOM 639 N N . TYR A 1 80 ? 17.564 -10.964 -22.257 1.00 73.00 80 TYR A N 1
ATOM 640 C CA . TYR A 1 80 ? 17.389 -11.574 -23.577 1.00 73.00 80 TYR A CA 1
ATOM 641 C C . TYR A 1 80 ? 17.869 -10.654 -24.709 1.00 73.00 80 TYR A C 1
ATOM 643 O O . TYR A 1 80 ? 18.540 -11.098 -25.636 1.00 73.00 80 TYR A O 1
ATOM 651 N N . ASN A 1 81 ? 17.596 -9.349 -24.606 1.00 68.62 81 ASN A N 1
ATOM 652 C CA . ASN A 1 81 ? 17.997 -8.354 -25.605 1.00 68.62 81 ASN A CA 1
ATOM 653 C C . ASN A 1 81 ? 19.378 -7.732 -25.342 1.00 68.62 81 ASN A C 1
ATOM 655 O O . ASN A 1 81 ? 19.754 -6.773 -26.015 1.00 68.62 81 ASN A O 1
ATOM 659 N N . TYR A 1 82 ? 20.155 -8.269 -24.396 1.00 62.97 82 TYR A N 1
ATOM 660 C CA . TYR A 1 82 ? 21.480 -7.746 -24.053 1.00 62.97 82 TYR A CA 1
ATOM 661 C C . TYR A 1 82 ? 22.424 -7.708 -25.268 1.00 62.97 82 TYR A C 1
ATOM 663 O O . TYR A 1 82 ? 23.302 -6.862 -25.335 1.00 62.97 82 TYR A O 1
ATOM 671 N N . ARG A 1 83 ? 22.228 -8.580 -26.267 1.00 56.56 83 ARG A N 1
ATOM 672 C CA . ARG A 1 83 ? 23.103 -8.678 -27.449 1.00 56.56 83 ARG A CA 1
ATOM 673 C C . ARG A 1 83 ? 22.592 -7.981 -28.716 1.00 56.56 83 ARG A C 1
ATOM 675 O O . ARG A 1 83 ? 23.262 -8.078 -29.739 1.00 56.56 83 ARG A O 1
ATOM 682 N N . VAL A 1 84 ? 21.444 -7.296 -28.684 1.00 61.50 84 VAL A N 1
ATOM 683 C CA . VAL A 1 84 ? 20.851 -6.684 -29.890 1.00 61.50 84 VAL A CA 1
ATOM 684 C C . VAL A 1 84 ? 20.942 -5.152 -29.817 1.00 61.50 84 VAL A C 1
ATOM 686 O O . VAL A 1 84 ? 20.304 -4.551 -28.952 1.00 61.50 84 VAL A O 1
ATOM 689 N N . PRO A 1 85 ? 21.721 -4.487 -30.690 1.00 60.28 85 PRO A N 1
ATOM 690 C CA . PRO A 1 85 ? 21.765 -3.027 -30.751 1.00 60.28 85 PRO A CA 1
ATOM 691 C C . PRO A 1 85 ? 20.474 -2.469 -31.375 1.00 60.28 85 PRO A C 1
ATOM 693 O O . PRO A 1 85 ? 20.076 -2.893 -32.456 1.00 60.28 85 PRO A O 1
ATOM 696 N N . VAL A 1 86 ? 19.813 -1.509 -30.710 1.00 62.25 86 VAL A N 1
ATOM 697 C CA . VAL A 1 86 ? 18.539 -0.918 -31.195 1.00 62.25 86 VAL A CA 1
ATOM 698 C C . VAL A 1 86 ? 18.763 0.028 -32.372 1.00 62.25 86 VAL A C 1
ATOM 700 O O . VAL A 1 86 ? 17.931 0.118 -33.269 1.00 62.25 86 VAL A O 1
ATOM 703 N N . PHE A 1 87 ? 19.872 0.767 -32.356 1.00 65.62 87 PHE A N 1
ATOM 704 C CA . PHE A 1 87 ? 20.172 1.777 -33.362 1.00 65.62 87 PHE A CA 1
ATOM 705 C C . PHE A 1 87 ? 21.683 2.008 -33.446 1.00 65.62 87 PHE A C 1
ATOM 707 O O . PHE A 1 87 ? 22.345 2.130 -32.410 1.00 65.62 87 PHE A O 1
ATOM 714 N N . TYR A 1 88 ? 22.211 2.077 -34.667 1.00 62.34 88 TYR A N 1
ATOM 715 C CA . TYR A 1 88 ? 23.597 2.453 -34.947 1.00 62.34 88 TYR A CA 1
ATOM 716 C C . TYR A 1 88 ? 23.661 3.965 -35.181 1.00 62.34 88 TYR A C 1
ATOM 718 O O . TYR A 1 88 ? 23.026 4.475 -36.102 1.00 62.34 88 TYR A O 1
ATOM 726 N N . VAL A 1 89 ? 24.399 4.690 -34.338 1.00 62.97 89 VAL A N 1
ATOM 727 C CA . VAL A 1 89 ? 24.537 6.152 -34.433 1.00 62.97 89 VAL A CA 1
ATOM 728 C C . VAL A 1 89 ? 25.876 6.489 -35.105 1.00 62.97 89 VAL A C 1
ATOM 730 O O . VAL A 1 89 ? 26.895 5.921 -34.705 1.00 62.97 89 VAL A O 1
ATOM 733 N N . PRO A 1 90 ? 25.923 7.413 -36.089 1.00 60.97 90 PRO A N 1
ATOM 734 C CA . PRO A 1 90 ? 27.174 7.856 -36.700 1.00 60.97 90 PRO A CA 1
ATOM 735 C C . PRO A 1 90 ? 28.169 8.394 -35.648 1.00 60.97 90 PRO A C 1
ATOM 737 O O . PRO A 1 90 ? 27.765 9.185 -34.789 1.00 60.97 90 PRO A O 1
ATOM 740 N N . PRO A 1 91 ? 29.465 8.026 -35.709 1.00 60.97 91 PRO A N 1
ATOM 741 C CA . PRO A 1 91 ? 30.443 8.301 -34.646 1.00 60.97 91 PRO A CA 1
ATOM 742 C C . PRO A 1 91 ? 30.703 9.785 -34.339 1.00 60.97 91 PRO A C 1
ATOM 744 O O . PRO A 1 91 ? 31.244 10.105 -33.284 1.00 60.97 91 PRO A O 1
ATOM 747 N N . SER A 1 92 ? 30.349 10.696 -35.248 1.00 61.94 92 SER A N 1
ATOM 748 C CA . SER A 1 92 ? 30.781 12.097 -35.217 1.00 61.94 92 SER A CA 1
ATOM 749 C C . SER A 1 92 ? 29.909 13.044 -34.385 1.00 61.94 92 SER A C 1
ATOM 751 O O . SER A 1 92 ? 30.354 14.153 -34.110 1.00 61.94 92 SER A O 1
ATOM 753 N N . TRP A 1 93 ? 28.697 12.652 -33.963 1.00 64.25 93 TRP A N 1
ATOM 754 C CA . TRP A 1 93 ? 27.741 13.609 -33.371 1.00 64.25 93 TRP A CA 1
ATOM 755 C C . TRP A 1 93 ? 27.618 13.547 -31.833 1.00 64.25 93 TRP A C 1
ATOM 757 O O . TRP A 1 93 ? 27.160 14.491 -31.209 1.00 64.25 93 TRP A O 1
ATOM 767 N N . PHE A 1 94 ? 28.031 12.472 -31.158 1.00 63.19 94 PHE A N 1
ATOM 768 C CA . PHE A 1 94 ? 27.729 12.331 -29.718 1.00 63.19 94 PHE A CA 1
ATOM 769 C C . PHE A 1 94 ? 28.941 12.015 -28.822 1.00 63.19 94 PHE A C 1
ATOM 771 O O . PHE A 1 94 ? 28.763 11.591 -27.679 1.00 63.19 94 PHE A O 1
ATOM 778 N N . TYR A 1 95 ? 30.179 12.213 -29.286 1.00 57.56 95 TYR A N 1
ATOM 779 C CA . TYR A 1 95 ? 31.375 12.035 -28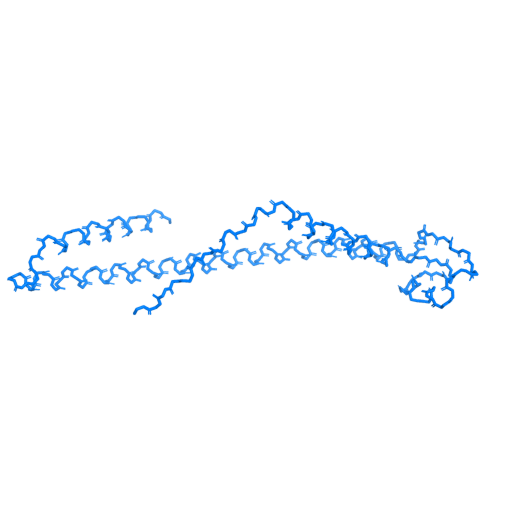.447 1.00 57.56 95 TYR A CA 1
ATOM 780 C C . TYR A 1 95 ? 31.362 13.094 -27.325 1.00 57.56 95 TYR A C 1
ATOM 782 O O . TYR A 1 95 ? 31.326 14.276 -27.670 1.00 57.56 95 TYR A O 1
ATOM 790 N N . PRO A 1 96 ? 31.316 12.761 -26.011 1.00 65.94 96 PRO A N 1
ATOM 791 C CA . PRO A 1 96 ? 31.649 11.505 -25.312 1.00 65.94 96 PRO A CA 1
ATOM 792 C C . PRO A 1 96 ? 30.452 10.732 -24.692 1.00 65.94 96 PRO A C 1
ATOM 794 O O . PRO A 1 96 ? 30.638 9.776 -23.937 1.00 65.94 96 PRO A O 1
ATOM 797 N N . VAL A 1 97 ? 29.208 11.117 -24.989 1.00 65.25 97 VAL A N 1
ATOM 798 C CA . VAL A 1 97 ? 27.975 10.524 -24.428 1.00 65.25 97 VAL A CA 1
ATOM 799 C C . VAL A 1 97 ? 27.726 9.095 -24.944 1.00 65.25 97 VAL A C 1
ATOM 801 O O . VAL A 1 97 ? 27.048 8.313 -24.277 1.00 65.25 97 VAL A O 1
ATOM 804 N N . LEU A 1 98 ? 28.328 8.706 -26.081 1.00 63.00 98 LEU A N 1
ATOM 805 C CA . LEU A 1 98 ? 28.266 7.324 -26.595 1.00 63.00 98 LEU A CA 1
ATOM 806 C C . LEU A 1 98 ? 28.754 6.299 -25.569 1.00 63.00 98 LEU A C 1
ATOM 808 O O . LEU A 1 98 ? 28.196 5.207 -25.503 1.00 63.00 98 LEU A O 1
ATOM 812 N N . TRP A 1 99 ? 29.761 6.641 -24.759 1.00 61.56 99 TRP A N 1
ATOM 813 C CA . TRP A 1 99 ? 30.283 5.727 -23.745 1.00 61.56 99 TRP A CA 1
ATOM 814 C C . TRP A 1 99 ? 29.217 5.410 -22.687 1.00 61.56 99 TRP A C 1
ATOM 816 O O . TRP A 1 99 ? 28.942 4.241 -22.413 1.00 61.56 99 TRP A O 1
ATOM 826 N N . PHE A 1 100 ? 28.513 6.435 -22.194 1.00 63.81 100 PHE A N 1
ATOM 827 C CA . PHE A 1 100 ? 27.392 6.266 -21.265 1.00 63.81 100 PHE A CA 1
ATOM 828 C C . PHE A 1 100 ? 26.179 5.564 -21.892 1.00 63.81 100 PHE A C 1
ATOM 830 O O . PHE A 1 100 ? 25.496 4.815 -21.199 1.00 63.81 100 PHE A O 1
ATOM 837 N N . LEU A 1 101 ? 25.905 5.768 -23.186 1.00 59.41 101 LEU A N 1
ATOM 838 C CA . LEU A 1 101 ? 24.812 5.073 -23.882 1.00 59.41 101 LEU A CA 1
ATOM 839 C C . LEU A 1 101 ? 25.116 3.593 -24.192 1.00 59.41 101 LEU A C 1
ATOM 841 O O . LEU A 1 101 ? 24.179 2.836 -24.463 1.00 59.41 101 LEU A O 1
ATOM 845 N N . SER A 1 102 ? 26.392 3.187 -24.160 1.00 59.94 102 SER A N 1
ATOM 846 C CA . SER A 1 102 ? 26.847 1.836 -24.533 1.00 59.94 102 SER A CA 1
ATOM 847 C C . SER A 1 102 ? 26.888 0.827 -23.372 1.00 59.94 102 SER A C 1
ATOM 849 O O . SER A 1 102 ? 26.805 -0.384 -23.594 1.00 59.94 102 SER A O 1
ATOM 851 N N . LEU A 1 103 ? 26.947 1.300 -22.123 1.00 53.81 103 LEU A N 1
ATOM 852 C CA . LEU A 1 103 ? 26.919 0.453 -20.924 1.00 53.81 103 LEU A CA 1
ATOM 853 C C . LEU A 1 103 ? 25.512 -0.160 -20.749 1.00 53.81 103 LEU A C 1
ATOM 855 O O . LEU A 1 103 ? 24.542 0.599 -20.742 1.00 53.81 103 LEU A O 1
ATOM 859 N N . PRO A 1 104 ? 25.341 -1.496 -20.618 1.00 53.47 104 PRO A N 1
ATOM 860 C CA . PRO A 1 104 ? 26.322 -2.521 -20.248 1.00 53.47 104 PRO A CA 1
ATOM 861 C C . PRO A 1 104 ? 26.764 -3.457 -21.396 1.00 53.47 104 PRO A C 1
ATOM 863 O O . PRO A 1 104 ? 27.585 -4.333 -21.159 1.00 53.47 104 PRO A O 1
ATOM 866 N N . ALA A 1 105 ? 26.246 -3.324 -22.621 1.00 53.16 105 ALA A N 1
ATOM 867 C CA . ALA A 1 105 ? 26.195 -4.468 -23.543 1.00 53.16 105 ALA A CA 1
ATOM 868 C C . ALA A 1 105 ? 26.336 -4.188 -25.041 1.00 53.16 105 ALA A C 1
ATOM 870 O O . ALA A 1 105 ? 26.318 -5.126 -25.836 1.00 53.16 105 ALA A O 1
ATOM 871 N N . ALA A 1 106 ? 26.376 -2.923 -25.450 1.00 50.69 106 ALA A N 1
ATOM 872 C CA . ALA A 1 106 ? 26.269 -2.582 -26.860 1.00 50.69 106 ALA A CA 1
ATOM 873 C C . ALA A 1 106 ? 27.678 -2.329 -27.436 1.00 50.69 106 ALA A C 1
ATOM 875 O O . ALA A 1 106 ? 28.439 -1.570 -26.830 1.00 50.69 106 ALA A O 1
ATOM 876 N N . PRO A 1 107 ? 28.067 -2.949 -28.570 1.00 53.16 107 PRO A N 1
ATOM 877 C CA . PRO A 1 107 ? 29.337 -2.642 -29.223 1.00 53.16 107 PRO A CA 1
ATOM 878 C C . PRO A 1 107 ? 29.407 -1.145 -29.566 1.00 53.16 107 PRO A C 1
ATOM 880 O O . PRO A 1 107 ? 28.384 -0.523 -29.876 1.00 53.16 107 PRO A O 1
ATOM 883 N N . MET A 1 108 ? 30.618 -0.581 -29.462 1.00 50.59 108 MET A N 1
ATOM 884 C CA . MET A 1 108 ? 30.933 0.844 -29.653 1.00 50.59 108 MET A CA 1
ATOM 885 C C . MET A 1 108 ? 30.124 1.444 -30.816 1.00 50.59 108 MET A C 1
ATOM 887 O O . MET A 1 108 ? 30.249 0.987 -31.949 1.00 50.59 108 MET A O 1
ATOM 891 N N . GLY A 1 109 ? 29.280 2.448 -30.536 1.00 56.12 109 GLY A N 1
ATOM 892 C CA . GLY A 1 109 ? 28.453 3.114 -31.559 1.00 56.12 109 GLY A CA 1
ATOM 893 C C . GLY A 1 109 ? 26.950 2.812 -31.534 1.00 56.12 109 GLY A C 1
ATOM 894 O O . GLY A 1 109 ? 26.232 3.292 -32.412 1.00 56.12 109 GLY A O 1
ATOM 895 N N . SER A 1 110 ? 26.445 2.049 -30.558 1.00 58.22 110 SER A N 1
ATOM 896 C CA . SER A 1 110 ? 25.020 1.690 -30.488 1.00 58.22 110 SER A CA 1
ATOM 897 C C . SER A 1 110 ? 24.371 1.950 -29.125 1.00 58.22 110 SER A C 1
ATOM 899 O O . SER A 1 110 ? 25.025 1.933 -28.082 1.00 58.22 110 SER A O 1
ATOM 901 N N . VAL A 1 111 ? 23.063 2.230 -29.140 1.00 62.75 111 VAL A N 1
ATOM 902 C CA . VAL A 1 111 ? 22.266 2.472 -27.926 1.00 62.75 111 VAL A CA 1
ATOM 903 C C . VAL A 1 111 ? 21.799 1.142 -27.347 1.00 62.75 111 VAL A C 1
ATOM 905 O O . VAL A 1 111 ? 21.121 0.366 -28.026 1.00 62.75 111 VAL A O 1
ATOM 908 N N . SER A 1 112 ? 22.121 0.885 -26.078 1.00 66.75 112 SER A N 1
ATOM 909 C CA . SER A 1 112 ? 21.626 -0.304 -25.386 1.00 66.75 112 SER A CA 1
ATOM 910 C C . SER A 1 112 ? 20.095 -0.283 -25.268 1.00 66.75 112 SER A C 1
ATOM 912 O O . SER A 1 112 ? 19.504 0.718 -24.853 1.00 66.75 112 SER A O 1
ATOM 914 N N . VAL A 1 113 ? 19.449 -1.425 -25.535 1.00 67.12 113 VAL A N 1
ATOM 915 C CA . VAL A 1 113 ? 18.002 -1.654 -25.309 1.00 67.12 113 VAL A CA 1
ATOM 916 C C . VAL A 1 113 ? 17.604 -1.271 -23.881 1.00 67.12 113 VAL A C 1
ATOM 918 O O . VAL A 1 113 ? 16.511 -0.768 -23.628 1.00 67.12 113 VAL A O 1
ATOM 921 N N . THR A 1 114 ? 18.523 -1.473 -22.941 1.00 66.12 114 THR A N 1
ATOM 922 C CA . THR A 1 114 ? 18.351 -1.216 -21.513 1.00 66.12 114 THR A CA 1
ATOM 923 C C . THR A 1 114 ? 18.226 0.282 -21.207 1.00 66.12 114 THR A C 1
ATOM 925 O O . THR A 1 114 ? 17.289 0.704 -20.524 1.00 66.12 114 THR A O 1
ATOM 928 N N . VAL A 1 115 ? 19.116 1.091 -21.788 1.00 69.25 115 VAL A N 1
ATOM 929 C CA . VAL A 1 115 ? 19.148 2.553 -21.675 1.00 69.25 115 VAL A CA 1
ATOM 930 C C . VAL A 1 115 ? 17.951 3.161 -22.401 1.00 69.25 115 VAL A C 1
ATOM 932 O O . VAL A 1 115 ? 17.286 4.042 -21.855 1.00 69.25 115 VAL A O 1
ATOM 935 N N . TRP A 1 116 ? 17.609 2.638 -23.583 1.00 73.38 116 TRP A N 1
ATOM 936 C CA . TRP A 1 116 ? 16.433 3.069 -24.340 1.00 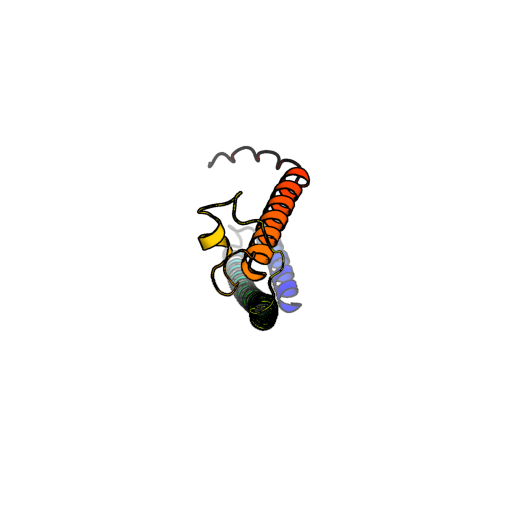73.38 116 TRP A CA 1
ATOM 937 C C . TRP A 1 116 ? 15.129 2.805 -23.579 1.00 73.38 116 TRP A C 1
ATOM 939 O O . TRP A 1 116 ? 14.331 3.717 -23.358 1.00 73.38 116 TRP A O 1
ATOM 949 N N . ALA A 1 117 ? 14.942 1.585 -23.069 1.00 72.44 117 ALA A N 1
ATOM 950 C CA . ALA A 1 117 ? 13.781 1.243 -22.257 1.00 72.44 117 ALA A CA 1
ATOM 951 C C . ALA A 1 117 ? 13.710 2.098 -20.984 1.00 72.44 117 ALA A C 1
ATOM 953 O O . ALA A 1 117 ? 12.623 2.516 -20.576 1.00 72.44 117 ALA A O 1
ATOM 954 N N . PHE A 1 118 ? 14.844 2.396 -20.346 1.00 74.81 118 PHE A N 1
ATOM 955 C CA . PHE A 1 118 ? 14.884 3.278 -19.184 1.00 74.81 118 PHE A CA 1
ATOM 956 C C . PHE A 1 118 ? 14.468 4.712 -19.532 1.00 74.81 118 PHE A C 1
ATOM 958 O O . PHE A 1 118 ? 13.649 5.294 -18.816 1.00 74.81 118 PHE A O 1
ATOM 965 N N . ALA A 1 119 ? 14.962 5.258 -20.646 1.00 79.19 119 ALA A N 1
ATOM 966 C CA . ALA A 1 119 ? 14.588 6.577 -21.142 1.00 79.19 119 ALA A CA 1
ATOM 967 C C . ALA A 1 119 ? 13.081 6.660 -21.434 1.00 79.19 119 ALA A C 1
ATOM 969 O O . ALA A 1 119 ? 12.405 7.528 -20.878 1.00 79.19 119 ALA A O 1
ATOM 970 N N . CYS A 1 120 ? 12.522 5.705 -22.185 1.00 79.69 120 CYS A N 1
ATOM 971 C CA . CYS A 1 120 ? 11.082 5.635 -22.452 1.00 79.69 120 CYS A CA 1
ATOM 972 C C . CYS A 1 120 ? 10.268 5.533 -21.156 1.00 79.69 120 CYS A C 1
ATOM 974 O O . CYS A 1 120 ? 9.308 6.275 -20.966 1.00 79.69 120 CYS A O 1
ATOM 976 N N . ASN A 1 121 ? 10.683 4.687 -20.207 1.00 81.19 121 ASN A N 1
ATOM 977 C CA . ASN A 1 121 ? 10.014 4.583 -18.908 1.00 81.19 121 ASN A CA 1
ATOM 978 C C . ASN A 1 121 ? 10.052 5.907 -18.125 1.00 81.19 121 ASN A C 1
ATOM 980 O O . ASN A 1 121 ? 9.070 6.261 -17.472 1.00 81.19 121 ASN A O 1
ATOM 984 N N . ARG A 1 122 ? 11.166 6.648 -18.160 1.00 84.19 122 ARG A N 1
ATOM 985 C CA . ARG A 1 122 ? 11.287 7.962 -17.506 1.00 84.19 122 ARG A CA 1
ATOM 986 C C . ARG A 1 122 ? 10.385 9.001 -18.164 1.00 84.19 122 ARG A C 1
ATOM 988 O O . ARG A 1 122 ? 9.725 9.746 -17.440 1.00 84.19 122 ARG A O 1
ATOM 995 N N . VAL A 1 123 ? 10.324 9.023 -19.493 1.00 86.75 123 VAL A N 1
ATOM 996 C CA . VAL A 1 123 ? 9.448 9.922 -20.255 1.00 86.75 123 VAL A CA 1
ATOM 997 C C . VAL A 1 123 ? 7.981 9.612 -19.962 1.00 86.75 123 VAL A C 1
ATOM 999 O O . VAL A 1 123 ? 7.264 10.506 -19.524 1.00 86.75 123 VAL A O 1
ATOM 1002 N N . CYS A 1 124 ? 7.552 8.352 -20.069 1.00 85.44 124 CYS A N 1
ATOM 1003 C CA . CYS A 1 124 ? 6.176 7.948 -19.763 1.00 85.44 124 CYS A CA 1
ATOM 1004 C C . CYS A 1 124 ? 5.784 8.266 -18.313 1.00 85.44 124 CYS A C 1
ATOM 1006 O O . CYS A 1 124 ? 4.692 8.772 -18.070 1.00 85.44 124 CYS A O 1
ATOM 1008 N N . LYS A 1 125 ? 6.678 8.042 -17.337 1.00 84.69 125 LYS A N 1
ATOM 1009 C CA . LYS A 1 125 ? 6.427 8.409 -15.930 1.00 84.69 125 LYS A CA 1
ATOM 1010 C C . LYS A 1 125 ? 6.262 9.915 -15.742 1.00 84.69 125 LYS A C 1
ATOM 1012 O O . LYS A 1 125 ? 5.382 10.334 -14.996 1.00 84.69 125 LYS A O 1
ATOM 1017 N N . ARG A 1 126 ? 7.094 10.731 -16.397 1.00 86.88 126 ARG A N 1
ATOM 1018 C CA . ARG A 1 126 ? 6.966 12.194 -16.347 1.00 86.88 126 ARG A CA 1
ATOM 1019 C C . ARG A 1 126 ? 5.686 12.665 -17.030 1.00 86.88 126 ARG A C 1
ATOM 1021 O O . ARG A 1 126 ? 4.985 13.482 -16.449 1.00 86.88 126 ARG A O 1
ATOM 1028 N N . ALA A 1 127 ? 5.348 12.112 -18.191 1.00 86.62 127 ALA A N 1
ATOM 1029 C CA . ALA A 1 127 ? 4.110 12.418 -18.900 1.00 86.62 127 ALA A CA 1
ATOM 1030 C C . ALA A 1 127 ? 2.876 12.073 -18.054 1.00 86.62 127 ALA A C 1
ATOM 1032 O O . ALA A 1 127 ? 2.006 12.920 -17.877 1.00 86.62 127 ALA A O 1
ATOM 1033 N N . ALA A 1 128 ? 2.841 10.886 -17.442 1.00 86.94 128 ALA A N 1
ATOM 1034 C CA . ALA A 1 128 ? 1.768 10.482 -16.536 1.00 86.94 128 ALA A CA 1
ATOM 1035 C C . ALA A 1 128 ? 1.676 11.388 -15.295 1.00 86.94 128 ALA A C 1
ATOM 1037 O O . ALA A 1 128 ? 0.579 11.761 -14.884 1.00 86.94 128 ALA A O 1
ATOM 1038 N N . ALA A 1 129 ? 2.813 11.793 -14.718 1.00 83.44 129 ALA A N 1
ATOM 1039 C CA . ALA A 1 129 ? 2.839 12.721 -13.589 1.00 83.44 129 ALA A CA 1
ATOM 1040 C C . ALA A 1 129 ? 2.284 14.100 -13.974 1.00 83.44 129 ALA A C 1
ATOM 1042 O O . ALA A 1 129 ? 1.429 14.632 -13.268 1.00 83.44 129 ALA A O 1
ATOM 1043 N N . THR A 1 130 ? 2.709 14.657 -15.107 1.00 84.94 130 THR A N 1
ATOM 1044 C CA . THR A 1 130 ? 2.184 15.926 -15.626 1.00 84.94 130 THR A CA 1
ATOM 1045 C C . THR A 1 130 ? 0.693 15.818 -15.933 1.00 84.94 130 THR A C 1
ATOM 1047 O O . THR A 1 130 ? -0.081 16.658 -15.489 1.00 84.94 130 THR A O 1
ATOM 1050 N N . PHE A 1 131 ? 0.264 14.743 -16.594 1.00 85.38 131 PHE A N 1
ATOM 1051 C CA . PHE A 1 131 ? -1.142 14.494 -16.898 1.00 85.38 131 PHE A CA 1
ATOM 1052 C C . PHE A 1 131 ? -1.996 14.387 -15.630 1.00 85.38 131 PHE A C 1
ATOM 1054 O O . PHE A 1 131 ? -3.035 15.028 -15.538 1.00 85.38 131 PHE A O 1
ATOM 1061 N N . SER A 1 132 ? -1.530 13.670 -14.603 1.00 82.44 132 SER A N 1
ATOM 1062 C CA . SER A 1 132 ? -2.238 13.564 -13.319 1.00 82.44 132 SER A CA 1
ATOM 1063 C C . SER A 1 132 ? -2.356 14.897 -12.571 1.00 82.44 132 SER A C 1
ATOM 1065 O O . SER A 1 132 ? -3.309 15.090 -11.823 1.00 82.44 132 SER A O 1
ATOM 1067 N N . ARG A 1 133 ? -1.414 15.827 -12.776 1.00 77.31 133 ARG A N 1
ATOM 1068 C CA . ARG A 1 133 ? -1.473 17.188 -12.217 1.00 77.31 133 ARG A CA 1
ATOM 1069 C C . ARG A 1 133 ? -2.464 18.073 -12.964 1.00 77.31 133 ARG A C 1
ATOM 1071 O O . ARG A 1 133 ? -3.094 18.906 -12.335 1.00 77.31 133 ARG A O 1
ATOM 1078 N N . VAL A 1 134 ? -2.599 17.875 -14.273 1.00 80.19 134 VAL A N 1
ATOM 1079 C CA . VAL A 1 134 ? -3.571 18.587 -15.115 1.00 80.19 134 VAL A CA 1
ATOM 1080 C C . VAL A 1 134 ? -4.994 18.060 -14.891 1.00 80.19 134 VAL A C 1
ATOM 1082 O O . VAL A 1 134 ? -5.936 18.840 -14.852 1.00 80.19 134 VAL A O 1
ATOM 1085 N N . MET A 1 135 ? -5.152 16.746 -14.710 1.00 79.06 135 MET A N 1
ATOM 1086 C CA . MET A 1 135 ? -6.445 16.080 -14.493 1.00 79.06 135 MET A CA 1
ATOM 1087 C C . MET A 1 135 ? -6.957 16.145 -13.050 1.00 79.06 135 MET A C 1
ATOM 1089 O O . MET A 1 135 ? -8.151 15.954 -12.833 1.00 79.06 135 MET A O 1
ATOM 1093 N N . ARG A 1 136 ? -6.097 16.376 -12.046 1.00 72.81 136 ARG A N 1
ATOM 1094 C CA . ARG A 1 136 ? -6.578 16.646 -10.684 1.00 72.81 136 ARG A CA 1
ATOM 1095 C C . ARG A 1 136 ? -7.133 18.074 -10.652 1.00 72.81 136 ARG A C 1
ATOM 1097 O O . ARG A 1 136 ? -6.332 18.999 -10.782 1.00 72.81 136 ARG A O 1
ATOM 1104 N N . PRO A 1 137 ? -8.450 18.288 -10.460 1.00 63.28 137 PRO A N 1
ATOM 1105 C CA . PRO A 1 137 ? -8.948 19.625 -10.165 1.00 63.28 137 PRO A CA 1
ATOM 1106 C C . PRO A 1 137 ? -8.220 20.135 -8.919 1.00 63.28 137 PRO A C 1
ATOM 1108 O O . PRO A 1 137 ? -7.989 19.364 -7.983 1.00 63.28 137 PRO A O 1
ATOM 1111 N N . ALA A 1 138 ? -7.794 21.401 -8.944 1.00 62.31 138 ALA A N 1
ATOM 1112 C CA . ALA A 1 138 ? -7.080 22.028 -7.840 1.00 62.31 138 ALA A CA 1
ATOM 1113 C C . ALA A 1 138 ? -7.826 21.745 -6.532 1.00 62.31 138 ALA A C 1
ATOM 1115 O O . ALA A 1 138 ? -8.992 22.114 -6.400 1.00 62.31 138 ALA A O 1
ATOM 1116 N N . THR A 1 139 ? -7.176 21.051 -5.594 1.00 65.81 139 THR A N 1
ATOM 1117 C CA . THR A 1 139 ? -7.721 20.848 -4.253 1.00 65.81 139 THR A CA 1
ATOM 1118 C C . THR A 1 139 ? -8.044 22.232 -3.690 1.00 65.81 139 THR A C 1
ATOM 1120 O O . THR A 1 139 ? -7.110 23.024 -3.532 1.00 65.81 139 THR A O 1
ATOM 1123 N N . PRO A 1 140 ? -9.318 22.571 -3.420 1.00 56.91 140 PRO A N 1
ATOM 1124 C CA . PRO A 1 140 ? -9.617 23.826 -2.758 1.00 56.91 140 PRO A CA 1
ATOM 1125 C C . PRO A 1 140 ? -8.912 23.795 -1.403 1.00 56.91 140 PRO A C 1
ATOM 1127 O O . PRO A 1 140 ? -9.033 22.822 -0.656 1.00 56.91 140 PRO A O 1
ATOM 1130 N N . LEU A 1 141 ? -8.106 24.825 -1.142 1.00 59.78 141 LEU A N 1
ATOM 1131 C CA . LEU A 1 141 ? -7.427 25.043 0.131 1.00 59.78 141 LEU A CA 1
ATOM 1132 C C . LEU A 1 141 ? -8.452 24.845 1.255 1.00 59.78 141 LEU A C 1
ATOM 1134 O O . LEU A 1 141 ? -9.407 25.613 1.349 1.00 59.78 141 LEU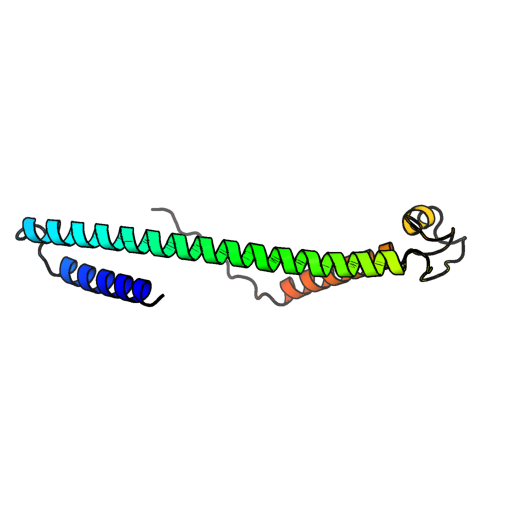 A O 1
ATOM 1138 N N . GLN A 1 142 ? -8.291 23.809 2.083 1.00 63.19 142 GLN A N 1
ATOM 1139 C CA . GLN A 1 142 ? -9.051 23.734 3.328 1.00 63.19 142 GLN A CA 1
ATOM 1140 C C . GLN A 1 142 ? -8.606 24.928 4.186 1.00 63.19 142 GLN A C 1
ATOM 1142 O O . GLN A 1 142 ? -7.406 25.036 4.461 1.00 63.19 142 GLN A O 1
ATOM 1147 N N . PRO A 1 143 ? -9.509 25.849 4.573 1.00 56.62 143 PRO A N 1
ATOM 1148 C CA . PRO A 1 143 ? -9.147 26.923 5.482 1.00 56.62 143 PRO A CA 1
ATOM 1149 C C . PRO A 1 143 ? -8.694 26.302 6.804 1.00 56.62 143 PRO A C 1
ATOM 1151 O O . PRO A 1 143 ? -9.334 25.385 7.321 1.00 56.62 143 PRO A O 1
ATOM 1154 N N . ALA A 1 144 ? -7.547 26.770 7.295 1.00 60.16 144 ALA A N 1
ATOM 1155 C CA . ALA A 1 144 ? -6.924 26.313 8.526 1.00 60.16 144 ALA A CA 1
ATOM 1156 C C . ALA A 1 144 ? -7.955 26.263 9.662 1.00 60.16 144 ALA A C 1
ATOM 1158 O O . ALA A 1 144 ? -8.593 27.267 9.968 1.00 60.16 144 ALA A O 1
ATOM 1159 N N . VAL A 1 145 ? -8.124 25.087 10.269 1.00 66.25 145 VAL A N 1
ATOM 1160 C CA . VAL A 1 145 ? -8.938 24.915 11.474 1.00 66.25 145 VAL A CA 1
ATOM 1161 C C . VAL A 1 145 ? -8.213 25.640 12.613 1.00 66.25 145 VAL A C 1
ATOM 1163 O O . VAL A 1 145 ? -7.093 25.236 12.938 1.00 66.25 145 VAL A O 1
ATOM 1166 N N . PRO A 1 146 ? -8.778 26.704 13.214 1.00 63.31 146 PRO A N 1
ATOM 1167 C CA . PRO A 1 146 ? -8.183 27.306 14.396 1.00 63.31 146 PRO A CA 1
ATOM 1168 C C . PRO A 1 146 ? -8.323 26.321 15.560 1.00 63.31 146 PRO A C 1
ATOM 1170 O O . PRO A 1 146 ? -9.430 25.965 15.963 1.00 63.31 146 PRO A O 1
ATOM 1173 N N . SER A 1 147 ? -7.187 25.853 16.071 1.00 61.84 147 SER A N 1
ATOM 1174 C CA . SER A 1 147 ? -7.102 25.102 17.321 1.00 61.84 147 SER A CA 1
ATOM 1175 C C . SER A 1 147 ? -7.650 25.968 18.457 1.00 61.84 147 SER A C 1
ATOM 1177 O O . SER A 1 147 ? -7.043 26.987 18.789 1.00 61.84 147 SER A O 1
ATOM 1179 N N . SER A 1 148 ? -8.810 25.583 18.991 1.00 55.78 148 SER A N 1
ATOM 1180 C CA . SER A 1 148 ? -9.333 26.050 20.282 1.00 55.78 148 SER A CA 1
ATOM 1181 C C . SER A 1 148 ? -8.908 25.088 21.381 1.00 55.78 148 SER A C 1
ATOM 1183 O O . SER A 1 148 ? -8.869 23.871 21.082 1.00 55.78 148 SER A O 1
#